Protein AF-A0A8H5Y8X4-F1 (afdb_monomer)

Radius of gyration: 16.33 Å; Cα contacts (8 Å, |Δi|>4): 280; chains: 1; bounding box: 38×32×48 Å

Sequence (166 aa):
MNYYRVKLPLATVAPYERAGDDINDPNRVLYINPAVDTVVVLGDLDYSRISQLLTGLRVSDPEGTGLQNFAVSASWTYHQGAGDTIRMLAKHMFPELEQMTVFMYDEKMPPADWAGGTCELRDCSHTDYYKRYAMGRGQQMRDGDKWMVIGRKELRVMELKFRHGW

Mean predicted aligned error: 6.78 Å

Foldseek 3Di:
DCQFQFKFFDDPPDDDDDAQPPPVPRRDTDTHDQQPDEDEAAAEDDPVVLQVVLVRRCVRCVVCLFRAHYEYELNCLQDALSQVVQLVCLCVRTVNHNAYEYAHDHDRDPDRPANDDDKDWAACCVPPSVVCCVVPSQVSQDDPPFGHDRHNDRYHYTYIDGDHDD

Nearest PDB structures (foldseek):
  8bvb-assembly1_C-3  TM=4.714E-01  e=6.585E+00  Caulobacter vibrioides
  6gs8-assembly2_B  TM=4.721E-01  e=7.027E+00  Caulobacter vibrioides CB15
  7b0e-assembly1_A  TM=4.815E-01  e=8.538E+00  Caulobacter vibrioides CB15
  2f4n-assembly1_A  TM=2.741E-01  e=8.538E+00  Methanocaldococcus jannaschii

pLDDT: mean 83.8, std 14.06, range [41.34, 97.38]

Structure (mmCIF, N/CA/C/O backbone):
data_AF-A0A8H5Y8X4-F1
#
_entry.id   AF-A0A8H5Y8X4-F1
#
loop_
_atom_site.group_PDB
_atom_site.id
_atom_site.type_symbol
_atom_site.label_atom_id
_atom_site.label_alt_id
_atom_site.label_comp_id
_atom_site.label_asym_id
_atom_site.label_entity_id
_atom_site.label_seq_id
_atom_site.pdbx_PDB_ins_code
_atom_site.Cartn_x
_atom_site.Cartn_y
_atom_site.Cartn_z
_atom_site.occupancy
_atom_site.B_iso_or_equiv
_atom_site.auth_seq_id
_atom_site.auth_comp_id
_atom_site.auth_asym_id
_atom_site.auth_atom_id
_atom_site.pdbx_PDB_model_num
ATOM 1 N N . MET A 1 1 ? -19.772 -4.507 -18.456 1.00 44.53 1 MET A N 1
ATOM 2 C CA . MET A 1 1 ? -18.947 -4.525 -17.230 1.00 44.53 1 MET A CA 1
ATOM 3 C C . MET A 1 1 ? -17.729 -3.659 -17.490 1.00 44.53 1 MET A C 1
ATOM 5 O O . MET A 1 1 ? -16.889 -4.052 -18.285 1.00 44.53 1 MET A O 1
ATOM 9 N N . ASN A 1 2 ? -17.665 -2.467 -16.895 1.00 53.88 2 ASN A N 1
ATOM 10 C CA . ASN A 1 2 ? -16.466 -1.630 -16.955 1.00 53.88 2 ASN A CA 1
ATOM 11 C C . ASN A 1 2 ? -15.552 -2.078 -15.817 1.00 53.88 2 ASN A C 1
ATOM 13 O O . ASN A 1 2 ? -15.705 -1.619 -14.688 1.00 53.88 2 ASN A O 1
ATOM 17 N N . TYR A 1 3 ? -14.684 -3.053 -16.095 1.00 69.25 3 TYR A N 1
ATOM 18 C CA . TYR A 1 3 ? -13.784 -3.616 -15.086 1.00 69.25 3 TYR A CA 1
ATOM 19 C C . TYR A 1 3 ? -12.783 -2.584 -14.555 1.00 69.25 3 TYR A C 1
ATOM 21 O O . TYR A 1 3 ? -12.394 -2.685 -13.398 1.00 69.25 3 TYR A O 1
ATOM 29 N N . TYR A 1 4 ? -12.459 -1.562 -15.353 1.00 77.12 4 TYR A N 1
ATOM 30 C CA . TYR A 1 4 ? -11.530 -0.481 -15.027 1.00 77.12 4 TYR A CA 1
ATOM 31 C C . TYR A 1 4 ? -12.192 0.881 -15.269 1.00 77.12 4 TYR A C 1
ATOM 33 O O . TYR A 1 4 ? -12.982 1.022 -16.206 1.00 77.12 4 TYR A O 1
ATOM 41 N N . ARG A 1 5 ? -11.886 1.871 -14.420 1.00 81.12 5 ARG A N 1
ATOM 42 C CA . ARG A 1 5 ? -12.506 3.213 -14.448 1.00 81.12 5 ARG A CA 1
ATOM 43 C C . ARG A 1 5 ? -11.513 4.345 -14.692 1.00 81.12 5 ARG A C 1
ATOM 45 O O . ARG A 1 5 ? -11.914 5.395 -15.175 1.00 81.12 5 ARG A O 1
ATOM 52 N N . VAL A 1 6 ? -10.233 4.124 -14.401 1.00 85.19 6 VAL A N 1
ATOM 53 C CA . VAL A 1 6 ? -9.187 5.147 -14.462 1.00 85.19 6 VAL A CA 1
ATOM 54 C C . VAL A 1 6 ? -8.097 4.732 -15.448 1.00 85.19 6 VAL A C 1
ATOM 56 O O . VAL A 1 6 ? -7.683 3.574 -15.464 1.00 85.19 6 VAL A O 1
ATOM 59 N N . LYS A 1 7 ? -7.626 5.687 -16.259 1.00 82.81 7 LYS A N 1
ATOM 60 C CA . LYS A 1 7 ? -6.522 5.541 -17.220 1.00 82.81 7 LYS A CA 1
ATOM 61 C C . LYS A 1 7 ? -5.376 6.472 -16.811 1.00 82.81 7 LYS A C 1
ATOM 63 O O . LYS A 1 7 ? -5.506 7.683 -16.942 1.00 82.81 7 LYS A O 1
ATOM 68 N N . LEU A 1 8 ? -4.258 5.916 -16.350 1.00 76.81 8 LEU A N 1
ATOM 69 C CA . LEU A 1 8 ? -3.075 6.675 -15.934 1.00 76.81 8 LEU A CA 1
ATOM 70 C C . LEU A 1 8 ? -1.992 6.647 -17.020 1.00 76.81 8 LEU A C 1
ATOM 72 O O . LEU A 1 8 ? -1.541 5.557 -17.374 1.00 76.81 8 LEU A O 1
ATOM 76 N N . PRO A 1 9 ? -1.533 7.801 -17.532 1.00 71.06 9 PRO A N 1
ATOM 77 C CA . PRO A 1 9 ? -0.375 7.857 -18.419 1.00 71.06 9 PRO A CA 1
ATOM 78 C C . PRO A 1 9 ? 0.894 7.380 -17.707 1.00 71.06 9 PRO A C 1
ATOM 80 O O . PRO A 1 9 ? 1.211 7.852 -16.615 1.00 71.06 9 PRO A O 1
ATOM 83 N N . LEU A 1 10 ? 1.636 6.466 -18.331 1.00 67.12 10 LEU A N 1
ATOM 84 C CA . LEU A 1 10 ? 2.955 6.052 -17.858 1.00 67.12 10 LEU A CA 1
ATOM 85 C C . LEU A 1 10 ? 3.997 6.944 -18.546 1.00 67.12 10 LEU A C 1
ATOM 87 O O . LEU A 1 10 ? 4.347 6.714 -19.698 1.00 67.12 10 LEU A O 1
ATOM 91 N N . ALA A 1 11 ? 4.432 8.020 -17.885 1.00 58.06 11 ALA A N 1
ATOM 92 C CA . ALA A 1 11 ? 5.368 8.975 -18.482 1.00 58.06 11 ALA A CA 1
ATOM 93 C C . ALA A 1 11 ? 6.757 8.355 -18.749 1.00 58.06 11 ALA A C 1
ATOM 95 O O . ALA A 1 11 ? 7.303 7.627 -17.923 1.00 58.06 11 ALA A O 1
ATOM 96 N N . THR A 1 12 ? 7.340 8.722 -19.893 1.00 49.75 12 THR A N 1
ATOM 97 C CA . THR A 1 12 ? 8.572 8.207 -20.523 1.00 49.75 12 THR A CA 1
ATOM 98 C C . THR A 1 12 ? 9.884 8.811 -20.000 1.00 49.75 12 THR A C 1
ATOM 100 O O . THR A 1 12 ? 10.923 8.683 -20.642 1.00 49.75 12 THR A O 1
ATOM 103 N N . VAL A 1 13 ? 9.887 9.487 -18.847 1.00 47.34 13 VAL A N 1
ATOM 104 C CA . VAL A 1 13 ? 11.060 10.260 -18.393 1.00 47.34 13 VAL A CA 1
ATOM 105 C C . VAL A 1 13 ? 11.748 9.583 -17.217 1.00 47.34 13 VAL A C 1
ATOM 107 O O . VAL A 1 13 ? 11.747 10.084 -16.096 1.00 47.34 13 VAL A O 1
ATOM 110 N N . ALA A 1 14 ? 12.359 8.435 -17.475 1.00 47.88 14 ALA A N 1
ATOM 111 C CA . ALA A 1 14 ? 13.427 7.956 -16.620 1.00 47.88 14 ALA A CA 1
ATOM 112 C C . ALA A 1 14 ? 14.433 7.139 -17.444 1.00 47.88 14 ALA A C 1
ATOM 114 O O . ALA A 1 14 ? 14.017 6.248 -18.185 1.00 47.88 14 ALA A O 1
ATOM 115 N N . PRO A 1 15 ? 15.742 7.438 -17.361 1.00 46.00 15 PRO A N 1
ATOM 116 C CA . PRO A 1 15 ? 16.751 6.606 -17.996 1.00 46.00 15 PRO A CA 1
ATOM 117 C C . PRO A 1 15 ? 16.830 5.289 -17.218 1.00 46.00 15 PRO A C 1
ATOM 119 O O . PRO A 1 15 ? 17.194 5.297 -16.043 1.00 46.00 15 PRO A O 1
ATOM 122 N N . TYR A 1 16 ? 16.477 4.166 -17.843 1.00 52.09 16 TYR A N 1
ATOM 123 C CA . TYR A 1 16 ? 16.634 2.846 -17.233 1.00 52.09 16 TYR A CA 1
ATOM 124 C C . TYR A 1 16 ? 17.217 1.838 -18.227 1.00 52.09 16 TYR A C 1
ATOM 126 O O . TYR A 1 16 ? 16.873 1.836 -19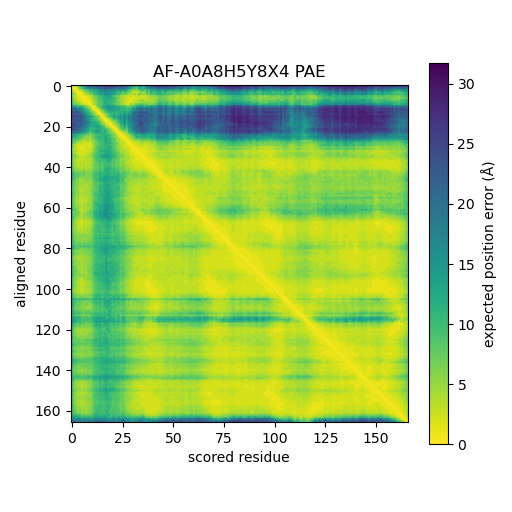.403 1.00 52.09 16 TYR A O 1
ATOM 134 N N . GLU A 1 17 ? 18.118 0.989 -17.723 1.00 47.75 17 GLU A N 1
ATOM 135 C CA . GLU A 1 17 ? 18.914 0.002 -18.467 1.00 47.75 17 GLU A CA 1
ATOM 136 C C . GLU A 1 17 ? 18.346 -1.442 -18.342 1.00 47.75 17 GLU A C 1
ATOM 138 O O . GLU A 1 17 ? 19.136 -2.382 -18.262 1.00 47.75 17 GLU A O 1
ATOM 143 N N . ARG A 1 18 ? 16.999 -1.617 -18.404 1.00 43.47 18 ARG A N 1
ATOM 144 C CA . ARG A 1 18 ? 16.156 -2.872 -18.421 1.00 43.47 18 ARG A CA 1
ATOM 145 C C . ARG A 1 18 ? 15.380 -3.183 -17.117 1.00 43.47 18 ARG A C 1
ATOM 147 O O . ARG A 1 18 ? 15.788 -2.746 -16.050 1.00 43.47 18 ARG A O 1
ATOM 154 N N . ALA A 1 19 ? 14.257 -3.928 -17.097 1.00 41.34 19 ALA A N 1
ATOM 155 C CA . ALA A 1 19 ? 13.628 -4.820 -18.088 1.00 41.34 19 ALA A CA 1
ATOM 156 C C . ALA A 1 19 ? 12.182 -4.427 -18.491 1.00 41.34 19 ALA A C 1
ATOM 158 O O . ALA A 1 19 ? 11.411 -3.916 -17.679 1.00 41.34 19 ALA A O 1
ATOM 159 N N . GLY A 1 20 ? 11.829 -4.714 -19.758 1.00 49.41 20 GLY A N 1
ATOM 160 C CA . GLY A 1 20 ? 10.538 -4.396 -20.397 1.00 49.41 20 GLY A CA 1
ATOM 161 C C . GLY A 1 20 ? 10.597 -3.398 -21.568 1.00 49.41 20 GLY A C 1
ATOM 162 O O . GLY A 1 20 ? 9.559 -2.848 -21.932 1.00 49.41 20 GLY A O 1
ATOM 163 N N . ASP A 1 21 ? 11.776 -3.142 -22.142 1.00 49.75 21 ASP A N 1
ATOM 164 C CA . ASP A 1 21 ? 11.981 -2.098 -23.156 1.00 49.75 21 ASP A CA 1
ATOM 165 C C . ASP A 1 21 ? 11.328 -2.426 -24.512 1.00 49.75 21 ASP A C 1
ATOM 167 O O . ASP A 1 21 ? 11.960 -2.952 -25.423 1.00 49.75 21 ASP A O 1
ATOM 171 N N . ASP A 1 22 ? 10.050 -2.063 -24.636 1.00 53.12 22 ASP A N 1
ATOM 172 C CA . ASP A 1 22 ? 9.663 -0.957 -25.519 1.00 53.12 22 ASP A CA 1
ATOM 173 C C . ASP A 1 22 ? 8.600 -0.092 -24.805 1.00 53.12 22 ASP A C 1
ATOM 175 O O . ASP A 1 22 ? 7.389 -0.228 -24.977 1.00 53.12 22 ASP A O 1
ATOM 179 N N . ILE A 1 23 ? 9.079 0.757 -23.886 1.00 53.03 23 ILE A N 1
ATOM 180 C CA . ILE A 1 23 ? 8.287 1.715 -23.086 1.00 53.03 23 ILE A CA 1
ATOM 181 C C . ILE A 1 23 ? 8.095 3.043 -23.849 1.00 53.03 23 ILE A C 1
ATOM 183 O O . ILE A 1 23 ? 7.436 3.956 -23.360 1.00 53.03 23 ILE A O 1
ATOM 187 N N . ASN A 1 24 ? 8.617 3.148 -25.075 1.00 50.75 24 ASN A N 1
ATOM 188 C CA . ASN A 1 24 ? 8.630 4.383 -25.859 1.00 50.75 24 ASN A CA 1
ATOM 189 C C . ASN A 1 24 ? 7.278 4.764 -26.478 1.00 50.75 24 ASN A C 1
ATOM 191 O O . ASN A 1 24 ? 7.229 5.749 -27.211 1.00 50.75 24 ASN A O 1
ATOM 195 N N . ASP A 1 25 ? 6.188 4.034 -26.213 1.00 55.34 25 ASP A N 1
ATOM 196 C CA . ASP A 1 25 ? 4.854 4.469 -26.635 1.00 55.34 25 ASP A CA 1
ATOM 197 C C . ASP A 1 25 ? 4.362 5.602 -25.713 1.00 55.34 25 ASP A C 1
ATOM 199 O O . ASP A 1 25 ? 3.987 5.341 -24.564 1.00 55.34 25 ASP A O 1
ATOM 203 N N . PRO A 1 26 ? 4.305 6.861 -26.194 1.00 57.34 26 PRO A N 1
ATOM 204 C CA . PRO A 1 26 ? 3.818 7.989 -25.401 1.00 57.34 26 PRO A CA 1
ATOM 205 C C . PRO A 1 26 ? 2.334 7.853 -25.019 1.00 57.34 26 PRO A C 1
ATOM 207 O O . PRO A 1 26 ? 1.841 8.620 -24.194 1.00 57.34 26 PRO A O 1
ATOM 210 N N . ASN A 1 27 ? 1.613 6.889 -25.601 1.00 61.91 27 ASN A N 1
ATOM 211 C CA . ASN A 1 27 ? 0.219 6.586 -25.292 1.00 61.91 27 ASN A CA 1
ATOM 212 C C . ASN A 1 27 ? 0.060 5.426 -24.307 1.00 61.91 27 ASN A C 1
ATOM 214 O O . ASN A 1 27 ? -1.077 5.033 -24.013 1.00 61.91 27 ASN A O 1
ATOM 218 N N . ARG A 1 28 ? 1.163 4.869 -23.790 1.00 68.69 28 ARG A N 1
ATOM 219 C CA . ARG A 1 28 ? 1.108 3.756 -22.850 1.00 68.69 28 ARG A CA 1
ATOM 220 C C . ARG A 1 28 ? 0.435 4.197 -21.560 1.00 68.69 28 ARG A C 1
ATOM 222 O O . ARG A 1 28 ? 0.832 5.163 -20.905 1.00 68.69 28 ARG A O 1
ATOM 229 N N . VAL A 1 29 ? -0.590 3.447 -21.180 1.00 71.31 29 VAL A N 1
ATOM 230 C CA . VAL A 1 29 ? -1.409 3.749 -20.013 1.00 71.31 29 VAL A CA 1
ATOM 231 C C . VAL A 1 29 ? -1.634 2.527 -19.145 1.00 71.31 29 VAL A C 1
ATOM 233 O O . VAL A 1 29 ? -1.696 1.399 -19.631 1.00 71.31 29 VAL A O 1
ATOM 236 N N . LEU A 1 30 ? -1.792 2.775 -17.853 1.00 78.44 30 LEU A N 1
ATOM 237 C CA . LEU A 1 30 ? -2.245 1.794 -16.886 1.00 78.44 30 LEU A CA 1
ATOM 238 C C . LEU A 1 30 ? -3.743 1.992 -16.642 1.00 78.44 30 LEU A C 1
ATOM 240 O O . LEU A 1 30 ? -4.177 3.082 -16.268 1.00 78.44 30 LEU A O 1
ATOM 244 N N . TYR A 1 31 ? -4.523 0.935 -16.850 1.00 83.62 31 TYR A N 1
ATOM 245 C CA . TYR A 1 31 ? -5.937 0.910 -16.496 1.00 83.62 31 TYR A CA 1
ATOM 246 C C . TYR A 1 31 ? -6.097 0.342 -15.095 1.00 83.62 31 TYR A C 1
ATOM 248 O O . TYR A 1 31 ? -5.575 -0.734 -14.815 1.00 83.62 31 TYR A O 1
ATOM 256 N N . ILE A 1 32 ? -6.820 1.060 -14.237 1.00 87.69 32 ILE A N 1
ATOM 257 C CA . ILE A 1 32 ? -7.107 0.608 -12.877 1.00 87.69 32 ILE A CA 1
ATOM 258 C C . ILE A 1 32 ? -8.577 0.823 -12.507 1.00 87.69 32 ILE A C 1
ATOM 260 O O . ILE A 1 32 ? -9.284 1.685 -13.041 1.00 87.69 32 ILE A O 1
ATOM 264 N N . ASN A 1 33 ? -9.025 0.041 -11.542 1.00 89.69 33 ASN A N 1
ATOM 265 C CA . ASN A 1 33 ? -10.247 0.193 -10.787 1.00 89.69 33 ASN A CA 1
ATOM 266 C C . ASN A 1 33 ? -9.884 0.624 -9.359 1.00 89.69 33 ASN A C 1
ATOM 268 O O . ASN A 1 33 ? -9.496 -0.227 -8.560 1.00 89.69 33 ASN A O 1
ATOM 272 N N . PRO A 1 34 ? -10.016 1.915 -9.011 1.00 88.69 34 PRO A N 1
ATOM 273 C CA . PRO A 1 34 ? -9.578 2.430 -7.711 1.00 88.69 34 PRO A CA 1
ATOM 274 C C . PRO A 1 34 ? -10.226 1.744 -6.495 1.00 88.69 34 PRO A C 1
ATOM 276 O O . PRO A 1 34 ? -9.621 1.695 -5.424 1.00 88.69 34 PRO A O 1
ATOM 279 N N . ALA A 1 35 ? -11.424 1.168 -6.668 1.00 88.88 35 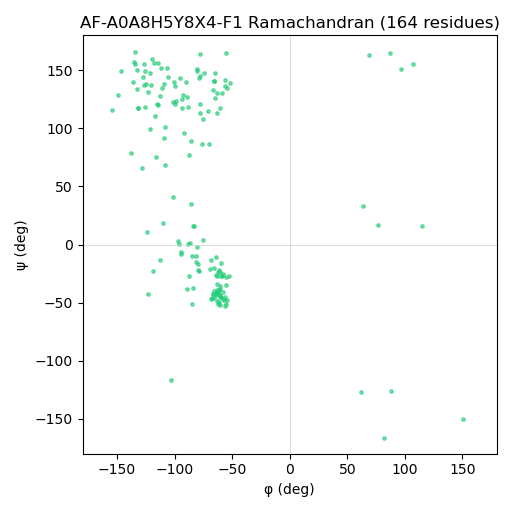ALA A N 1
ATOM 280 C CA . ALA A 1 35 ? -12.139 0.456 -5.611 1.00 88.88 35 ALA A CA 1
ATOM 281 C C . ALA A 1 35 ? -11.643 -0.979 -5.369 1.00 88.88 35 ALA A C 1
ATOM 283 O O . ALA A 1 35 ? -11.902 -1.548 -4.312 1.00 88.88 35 ALA A O 1
ATOM 284 N N . VAL A 1 36 ? -10.979 -1.596 -6.350 1.00 88.44 36 VAL A N 1
ATOM 285 C CA . VAL A 1 36 ? -10.669 -3.037 -6.321 1.00 88.44 36 VAL A CA 1
ATOM 286 C C . VAL A 1 36 ? -9.174 -3.293 -6.449 1.00 88.44 36 VAL A C 1
ATOM 288 O O . VAL A 1 36 ? -8.626 -4.117 -5.718 1.00 88.44 36 VAL A O 1
ATOM 291 N N . ASP A 1 37 ? -8.505 -2.577 -7.346 1.00 89.81 37 ASP A N 1
ATOM 292 C CA . ASP A 1 37 ? -7.099 -2.805 -7.635 1.00 89.81 37 ASP A CA 1
ATOM 293 C C . ASP A 1 37 ? -6.212 -2.282 -6.506 1.00 89.81 37 ASP A C 1
ATOM 295 O O . ASP A 1 37 ? -6.512 -1.290 -5.838 1.00 89.81 37 ASP A O 1
ATOM 299 N N . THR A 1 38 ? -5.088 -2.966 -6.299 1.00 91.44 38 THR A N 1
ATOM 300 C CA . THR A 1 38 ? -4.040 -2.518 -5.380 1.00 91.44 38 THR A CA 1
ATOM 301 C C . THR A 1 38 ? -2.925 -1.864 -6.171 1.00 91.44 38 THR A C 1
ATOM 303 O O . THR A 1 38 ? -2.300 -2.507 -7.013 1.00 91.44 38 THR A O 1
ATOM 306 N N . VAL A 1 39 ? -2.642 -0.597 -5.874 1.00 89.94 39 VAL A N 1
ATOM 307 C CA . VAL A 1 39 ? -1.482 0.095 -6.446 1.00 89.94 39 VAL A CA 1
ATOM 308 C C . VAL A 1 39 ? -0.278 -0.119 -5.535 1.00 89.94 39 VAL A C 1
ATOM 310 O O . VAL A 1 39 ? -0.344 0.149 -4.336 1.00 89.94 39 VAL A O 1
ATOM 313 N N . VAL A 1 40 ? 0.820 -0.604 -6.114 1.00 89.56 40 VAL A N 1
ATOM 314 C CA . VAL A 1 40 ? 2.069 -0.929 -5.414 1.00 89.56 40 VAL A CA 1
ATOM 315 C C . VAL A 1 40 ? 3.161 0.044 -5.856 1.00 89.56 40 VAL A C 1
ATOM 317 O O . VAL A 1 40 ? 3.397 0.189 -7.054 1.00 89.56 40 VAL A O 1
ATOM 320 N N . VAL A 1 41 ? 3.843 0.694 -4.909 1.00 88.00 41 VAL A N 1
ATOM 321 C CA . VAL A 1 41 ? 4.956 1.619 -5.194 1.00 88.00 41 VAL A CA 1
ATOM 322 C C . VAL A 1 41 ? 6.265 1.065 -4.642 1.00 88.00 41 VAL A C 1
ATOM 324 O O . VAL A 1 41 ? 6.398 0.863 -3.436 1.00 88.00 41 VAL A O 1
ATOM 327 N N . LEU A 1 42 ? 7.231 0.841 -5.538 1.00 87.25 42 LEU A N 1
ATOM 328 C CA . LEU A 1 42 ? 8.589 0.401 -5.209 1.00 87.25 42 LEU A CA 1
ATOM 329 C C . LEU A 1 42 ? 9.481 1.562 -4.756 1.00 87.25 42 LEU A C 1
ATOM 331 O O . LEU A 1 42 ? 9.333 2.697 -5.214 1.00 87.25 42 LEU A O 1
ATOM 335 N N . GLY A 1 43 ? 10.456 1.237 -3.907 1.00 85.69 43 GLY A N 1
ATOM 336 C CA . GLY A 1 43 ? 11.440 2.180 -3.386 1.00 85.69 43 GLY A CA 1
ATOM 337 C C . GLY A 1 43 ? 10.948 3.019 -2.206 1.00 85.69 43 GLY A C 1
ATOM 338 O O . GLY A 1 43 ? 9.937 2.714 -1.576 1.00 85.69 43 GLY A O 1
ATOM 339 N N . ASP A 1 44 ? 11.711 4.067 -1.897 1.00 85.50 44 ASP A N 1
ATOM 340 C CA . ASP A 1 44 ? 11.536 4.901 -0.704 1.00 85.50 44 ASP A CA 1
ATOM 341 C C . ASP A 1 44 ? 10.378 5.899 -0.837 1.00 85.50 44 ASP A C 1
ATOM 343 O O . ASP A 1 44 ? 9.889 6.179 -1.934 1.00 85.50 44 ASP A O 1
ATOM 347 N N . LEU A 1 45 ? 9.944 6.455 0.299 1.00 84.56 45 LEU A N 1
ATOM 348 C CA . LEU A 1 45 ? 8.913 7.487 0.329 1.00 84.56 45 LEU A CA 1
ATOM 349 C C . LEU A 1 45 ? 9.407 8.738 -0.408 1.00 84.56 45 LEU A C 1
ATOM 351 O O . LEU A 1 45 ? 10.295 9.443 0.066 1.00 84.56 45 LEU A O 1
ATOM 355 N N . ASP A 1 46 ? 8.772 9.042 -1.537 1.00 83.94 46 ASP A N 1
ATOM 356 C CA . ASP A 1 46 ? 8.975 10.271 -2.301 1.00 83.94 46 ASP A CA 1
ATOM 357 C C . ASP A 1 46 ? 7.646 11.023 -2.411 1.00 83.94 46 ASP A C 1
ATOM 359 O O . ASP A 1 46 ? 6.793 10.719 -3.249 1.00 83.94 46 ASP A O 1
ATOM 363 N N . TYR A 1 47 ? 7.467 12.030 -1.555 1.00 81.50 47 TYR A N 1
ATOM 364 C CA . TYR A 1 47 ? 6.237 12.820 -1.494 1.00 81.50 47 TYR A CA 1
ATOM 365 C C . TYR A 1 47 ? 5.860 13.443 -2.846 1.00 81.50 47 TYR A C 1
ATOM 367 O O . TYR A 1 47 ? 4.673 13.544 -3.167 1.00 81.50 47 TYR A O 1
ATOM 375 N N . SER A 1 48 ? 6.850 13.838 -3.654 1.00 80.69 48 SER A 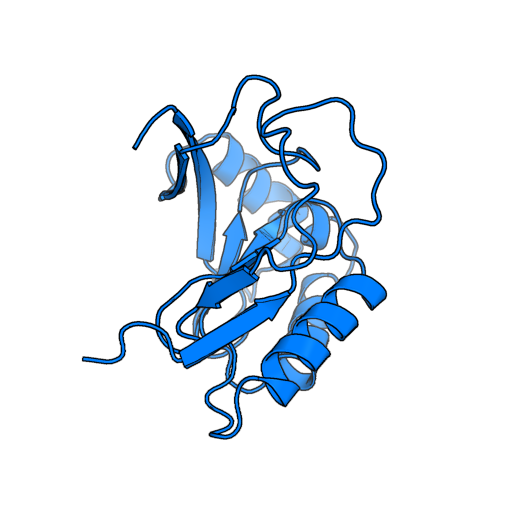N 1
ATOM 376 C CA . SER A 1 48 ? 6.607 14.461 -4.955 1.00 80.69 48 SER A CA 1
ATOM 377 C C . SER A 1 48 ? 5.989 13.463 -5.938 1.00 80.69 48 SER A C 1
ATOM 379 O O . SER A 1 48 ? 4.954 13.758 -6.539 1.00 80.69 48 SER A O 1
ATOM 381 N N . ARG A 1 49 ? 6.538 12.243 -6.010 1.00 80.00 49 ARG A N 1
ATOM 382 C CA . ARG A 1 49 ? 6.018 11.158 -6.858 1.00 80.00 49 ARG A CA 1
ATOM 383 C C . ARG A 1 49 ? 4.623 10.721 -6.427 1.00 80.00 49 ARG A C 1
ATOM 385 O O . ARG A 1 49 ? 3.743 10.560 -7.269 1.00 80.00 49 ARG A O 1
ATOM 392 N N . ILE A 1 50 ? 4.391 10.577 -5.122 1.00 83.19 50 ILE A N 1
ATOM 393 C CA . ILE A 1 50 ? 3.073 10.187 -4.594 1.00 83.19 50 ILE A CA 1
ATOM 394 C C . ILE A 1 50 ? 2.031 11.280 -4.856 1.00 83.19 50 ILE A C 1
ATOM 396 O O . ILE A 1 50 ? 0.910 10.978 -5.265 1.00 83.19 50 ILE A O 1
ATOM 400 N N . SER A 1 51 ? 2.398 12.554 -4.699 1.00 83.19 51 SER A N 1
ATOM 401 C CA . SER A 1 51 ? 1.505 13.679 -5.008 1.00 83.19 51 SER A CA 1
ATOM 402 C C . SER A 1 51 ? 1.132 13.727 -6.492 1.00 83.19 51 SER A C 1
ATOM 404 O O . SER A 1 51 ? -0.023 13.992 -6.832 1.00 83.19 51 SER A O 1
ATOM 406 N N . GLN A 1 52 ? 2.081 13.434 -7.386 1.00 81.94 52 GLN A N 1
ATOM 407 C CA . GLN A 1 52 ? 1.827 13.350 -8.826 1.00 81.94 52 GLN A CA 1
ATOM 408 C C . GLN A 1 52 ? 0.901 12.182 -9.177 1.00 81.94 52 GLN A C 1
ATOM 410 O O . GLN A 1 52 ? -0.079 12.390 -9.893 1.00 81.94 52 GLN A O 1
ATOM 415 N N . LEU A 1 53 ? 1.151 10.989 -8.623 1.00 80.44 53 LEU A N 1
ATOM 416 C CA . LEU A 1 53 ? 0.281 9.820 -8.791 1.00 80.44 53 LEU A CA 1
ATOM 417 C C . LEU A 1 53 ? -1.162 10.143 -8.382 1.00 80.44 53 LEU A C 1
ATOM 419 O O . LEU A 1 53 ? -2.097 9.888 -9.136 1.00 80.44 53 LEU A O 1
ATOM 423 N N . LEU A 1 54 ? -1.343 10.764 -7.216 1.00 80.56 54 LEU A N 1
ATOM 424 C CA . LEU A 1 54 ? -2.655 11.175 -6.718 1.00 80.56 54 LEU A CA 1
ATOM 425 C C . LEU A 1 54 ? -3.334 12.222 -7.580 1.00 80.56 54 LEU A C 1
ATOM 427 O O . LEU A 1 54 ? -4.538 12.144 -7.799 1.00 80.56 54 LEU A O 1
ATOM 431 N N . THR A 1 55 ? -2.577 13.207 -8.055 1.00 82.69 55 THR A N 1
ATOM 432 C CA . THR A 1 55 ? -3.117 14.227 -8.955 1.00 82.69 55 THR A CA 1
ATOM 433 C C . THR A 1 55 ? -3.628 13.566 -10.233 1.00 82.69 55 THR A C 1
ATOM 435 O O . THR A 1 55 ? -4.759 13.822 -10.639 1.00 82.69 55 THR A O 1
ATOM 438 N N . GLY A 1 56 ? -2.850 12.645 -10.812 1.00 81.94 56 GLY A N 1
ATOM 439 C CA . GLY A 1 56 ? -3.260 11.870 -11.984 1.00 81.94 56 GLY A CA 1
ATOM 440 C C . GLY A 1 56 ? -4.505 11.015 -11.734 1.00 81.94 56 GLY A C 1
ATOM 441 O O . GLY A 1 56 ? -5.422 11.017 -12.557 1.00 81.94 56 GLY A O 1
ATOM 442 N N . LEU A 1 57 ? -4.570 10.340 -10.582 1.00 83.31 57 LEU A N 1
ATOM 443 C CA . LEU A 1 57 ? -5.729 9.549 -10.158 1.00 83.31 57 LEU A CA 1
ATOM 444 C C . LEU A 1 57 ? -6.984 10.409 -10.025 1.00 83.31 57 LEU A C 1
ATOM 446 O O . LEU A 1 57 ? -7.990 10.095 -10.644 1.00 83.31 57 LEU A O 1
ATOM 450 N N . ARG A 1 58 ? -6.912 11.515 -9.277 1.00 83.19 58 ARG A N 1
ATOM 451 C CA . ARG A 1 58 ? -8.056 12.403 -9.017 1.00 83.19 58 ARG A CA 1
ATOM 452 C C . ARG A 1 58 ? -8.599 13.042 -10.291 1.00 83.19 58 ARG A C 1
ATOM 454 O O . ARG A 1 58 ? -9.807 13.121 -10.458 1.00 83.19 58 ARG A O 1
ATOM 461 N N . VAL A 1 59 ? -7.724 13.470 -11.204 1.00 84.06 59 VAL A N 1
ATOM 462 C CA . VAL A 1 59 ? -8.142 14.011 -12.512 1.00 84.06 59 VAL A CA 1
ATOM 463 C C . VAL A 1 59 ? -8.870 12.952 -13.345 1.00 84.06 59 VAL A C 1
ATOM 465 O O . VAL A 1 59 ? -9.787 13.275 -14.096 1.00 84.06 59 VAL A O 1
ATOM 468 N N . SER A 1 60 ? -8.466 11.692 -13.207 1.00 84.00 60 SER A N 1
ATOM 469 C CA . SER A 1 60 ? -8.975 10.579 -14.009 1.00 84.00 60 SER A CA 1
ATOM 470 C C . SER A 1 60 ? -10.131 9.815 -13.345 1.00 84.00 60 SER A C 1
ATOM 472 O O . SER A 1 60 ? -10.705 8.936 -13.983 1.00 84.00 60 SER A O 1
ATOM 474 N N . ASP A 1 61 ? -10.469 10.139 -12.094 1.00 85.69 61 ASP A N 1
ATOM 475 C CA . ASP A 1 61 ? -11.535 9.540 -11.283 1.00 85.69 61 ASP A CA 1
ATOM 476 C C . ASP A 1 61 ? -12.610 10.593 -10.951 1.00 85.69 61 ASP A C 1
ATOM 478 O O . ASP A 1 61 ? -12.661 11.115 -9.834 1.00 85.69 61 ASP A O 1
ATOM 482 N N . PRO A 1 62 ? -13.474 10.948 -11.921 1.00 78.75 62 PRO A N 1
ATOM 483 C CA . PRO A 1 62 ? -14.468 12.010 -11.753 1.00 78.75 62 PRO A CA 1
ATOM 484 C C . PRO A 1 62 ? -15.541 11.676 -10.709 1.00 78.75 62 PRO A C 1
ATOM 486 O O . PRO A 1 62 ? -16.210 12.576 -10.208 1.00 78.75 62 PRO A O 1
ATOM 489 N N . GLU A 1 63 ? -15.716 10.393 -10.387 1.00 84.50 63 GLU A N 1
ATOM 490 C CA . GLU A 1 63 ? -16.657 9.926 -9.366 1.00 84.50 63 GLU A CA 1
ATOM 491 C C . GLU A 1 63 ? -16.080 10.042 -7.949 1.00 84.50 63 GLU A C 1
ATOM 493 O O . GLU A 1 63 ? -16.817 9.873 -6.979 1.00 84.50 63 GLU A O 1
ATOM 498 N N . GLY A 1 64 ? -14.779 10.334 -7.817 1.00 85.25 64 GLY A N 1
ATOM 499 C CA . GLY A 1 64 ? -14.109 10.455 -6.526 1.00 85.25 64 GLY A CA 1
ATOM 500 C C . GLY A 1 64 ? -14.106 9.146 -5.739 1.00 85.25 64 GLY A C 1
ATOM 501 O O . GLY A 1 64 ? -14.200 9.169 -4.515 1.00 85.25 64 GLY A O 1
ATOM 502 N N . THR A 1 65 ? -14.032 8.004 -6.431 1.00 88.44 65 THR A N 1
ATOM 503 C CA . THR A 1 65 ? -13.965 6.683 -5.786 1.00 88.44 65 THR A CA 1
ATOM 504 C C . THR A 1 65 ? -12.729 6.570 -4.891 1.00 88.44 65 THR A C 1
ATOM 506 O O . THR A 1 65 ? -12.789 5.939 -3.834 1.00 88.44 65 THR A O 1
ATOM 509 N N . GLY A 1 66 ? -11.626 7.187 -5.323 1.00 88.69 66 GLY A N 1
ATOM 510 C CA . GLY A 1 66 ? -10.346 7.208 -4.635 1.00 88.69 66 GLY A CA 1
ATOM 511 C C . GLY A 1 66 ? -9.662 5.843 -4.616 1.00 88.69 66 GLY A C 1
ATOM 512 O O . GLY A 1 66 ? -10.259 4.797 -4.875 1.00 88.69 66 GLY A O 1
ATOM 513 N N . LEU A 1 67 ? -8.363 5.841 -4.324 1.00 91.12 67 LEU A N 1
ATOM 514 C CA . LEU A 1 67 ? -7.598 4.602 -4.221 1.00 91.12 67 LEU A CA 1
ATOM 515 C C . LEU A 1 67 ? -7.876 3.921 -2.875 1.00 91.12 67 LEU A C 1
ATOM 517 O O . LEU A 1 67 ? -7.450 4.415 -1.832 1.00 91.12 67 LEU A O 1
ATOM 521 N N . GLN A 1 68 ? -8.528 2.759 -2.906 1.00 94.06 68 GLN A N 1
ATOM 522 C CA . GLN A 1 68 ? -8.899 2.031 -1.689 1.00 94.06 68 GLN A CA 1
ATOM 523 C C . GLN A 1 68 ? -7.806 1.085 -1.181 1.00 94.06 68 GLN A C 1
ATOM 525 O O . GLN A 1 68 ? -7.735 0.829 0.021 1.00 94.06 68 GLN A O 1
ATOM 530 N N . ASN A 1 69 ? -6.938 0.575 -2.061 1.00 94.94 69 ASN A N 1
ATOM 531 C CA . ASN A 1 69 ? -5.877 -0.364 -1.692 1.00 94.94 69 ASN A CA 1
ATOM 532 C C . ASN A 1 69 ? -4.514 0.148 -2.166 1.00 94.94 69 ASN A C 1
ATOM 534 O O . ASN A 1 69 ? -4.267 0.293 -3.366 1.00 94.94 69 ASN A O 1
ATOM 538 N N . PHE A 1 70 ? -3.612 0.394 -1.219 1.00 94.06 70 PHE A N 1
ATOM 539 C CA . PHE A 1 70 ? -2.291 0.952 -1.499 1.00 94.06 70 PHE A CA 1
ATOM 540 C C . PHE A 1 70 ? -1.201 0.161 -0.786 1.00 94.06 70 PHE A C 1
ATOM 542 O O . PHE A 1 70 ? -1.328 -0.153 0.401 1.00 94.06 70 PHE A O 1
ATOM 549 N N . ALA A 1 71 ? -0.129 -0.163 -1.504 1.00 94.69 71 ALA A N 1
ATOM 550 C CA . ALA A 1 71 ? 0.987 -0.917 -0.962 1.00 94.69 71 ALA A CA 1
ATOM 551 C C . ALA A 1 71 ? 2.328 -0.214 -1.188 1.00 94.69 71 ALA A C 1
ATOM 553 O O . ALA A 1 71 ? 2.606 0.286 -2.279 1.00 94.69 71 ALA A O 1
ATOM 554 N N . VAL A 1 72 ? 3.171 -0.210 -0.157 1.00 93.25 72 VAL A N 1
ATOM 555 C CA . VAL A 1 72 ? 4.460 0.498 -0.139 1.00 93.25 72 VAL A CA 1
ATOM 556 C C . VAL A 1 72 ? 5.566 -0.389 0.412 1.00 93.25 72 VAL A C 1
ATOM 558 O O . VAL A 1 72 ? 5.298 -1.309 1.186 1.00 93.25 72 VAL A O 1
ATOM 561 N N . SER A 1 73 ? 6.811 -0.105 0.036 1.00 92.69 73 SER A N 1
ATOM 562 C CA . SER A 1 73 ? 7.959 -0.851 0.552 1.00 92.69 73 SER A CA 1
ATOM 563 C C . SER A 1 73 ? 8.128 -0.642 2.058 1.00 92.69 73 SER A C 1
ATOM 565 O O . SER A 1 73 ? 7.870 0.441 2.593 1.00 92.69 73 SER A O 1
ATOM 567 N N . ALA A 1 74 ? 8.625 -1.670 2.748 1.00 92.06 74 ALA A N 1
ATOM 568 C CA . ALA A 1 74 ? 9.036 -1.586 4.145 1.00 92.06 74 ALA A CA 1
ATOM 569 C C . ALA A 1 74 ? 10.026 -0.440 4.411 1.00 92.06 74 ALA A C 1
ATOM 571 O O . ALA A 1 74 ? 10.003 0.120 5.512 1.00 92.06 74 ALA A O 1
ATOM 572 N N . SER A 1 75 ? 10.815 -0.020 3.416 1.00 89.62 75 SER A N 1
ATOM 573 C CA . SER A 1 75 ? 11.760 1.095 3.549 1.00 89.62 75 SER A CA 1
ATOM 574 C C . SER A 1 75 ? 11.106 2.424 3.951 1.00 89.62 75 SER A C 1
ATOM 576 O O . SER A 1 75 ? 11.717 3.222 4.664 1.00 89.62 75 SER A O 1
ATOM 578 N N . TRP A 1 76 ? 9.823 2.630 3.625 1.00 90.56 76 TRP A N 1
ATOM 579 C CA . TRP A 1 76 ? 9.051 3.804 4.057 1.00 90.56 76 TRP A CA 1
ATOM 580 C C . TRP A 1 76 ? 8.941 3.900 5.577 1.00 90.56 76 TRP A C 1
ATOM 582 O O . TRP A 1 76 ? 8.751 4.980 6.128 1.00 90.56 76 TRP A O 1
ATOM 592 N N . THR A 1 77 ? 9.075 2.768 6.263 1.00 91.44 77 THR A N 1
ATOM 593 C CA . THR A 1 77 ? 8.871 2.651 7.708 1.00 91.44 77 THR A CA 1
ATOM 594 C C . THR A 1 77 ? 10.173 2.753 8.511 1.00 91.44 77 THR A C 1
ATOM 596 O O . THR A 1 77 ? 10.155 2.678 9.736 1.00 91.44 77 THR A O 1
ATOM 599 N N . TYR A 1 78 ? 11.325 2.939 7.850 1.00 88.44 78 TYR A N 1
ATOM 600 C CA . TYR A 1 78 ? 12.654 2.850 8.479 1.00 88.44 78 TYR A CA 1
ATOM 601 C C . TYR A 1 78 ? 13.139 4.131 9.180 1.00 88.44 78 TYR A C 1
ATOM 603 O O . TYR A 1 78 ? 14.317 4.234 9.527 1.00 88.44 78 TYR A O 1
ATOM 611 N N . HIS A 1 79 ? 12.249 5.081 9.463 1.00 87.56 79 HIS A N 1
ATOM 612 C CA . HIS A 1 79 ? 12.562 6.299 10.212 1.00 87.56 79 HIS A CA 1
ATOM 613 C C . HIS A 1 79 ? 11.763 6.382 11.520 1.00 87.56 79 HIS A C 1
ATOM 615 O O . HIS A 1 79 ? 10.717 5.756 11.682 1.00 87.56 79 HIS A O 1
ATOM 621 N N . GLN A 1 80 ? 12.283 7.132 12.491 1.00 88.38 80 GLN A N 1
ATOM 622 C CA . GLN A 1 80 ? 11.593 7.353 13.762 1.00 88.38 80 GLN A CA 1
ATOM 623 C C . GLN A 1 80 ? 10.320 8.178 13.530 1.00 88.38 80 GLN A C 1
ATOM 625 O O . GLN A 1 80 ? 10.367 9.188 12.832 1.00 88.38 80 GLN A O 1
ATOM 630 N N . GLY A 1 81 ? 9.193 7.751 14.107 1.00 90.00 81 GLY A N 1
ATOM 631 C CA . GLY A 1 81 ? 7.899 8.413 13.900 1.00 90.00 81 GLY A CA 1
ATOM 632 C C . GLY A 1 81 ? 7.252 8.106 12.543 1.00 90.00 81 GLY A C 1
ATOM 633 O O . GLY A 1 81 ? 6.332 8.815 12.125 1.00 90.00 81 GLY A O 1
ATOM 634 N N . ALA A 1 82 ? 7.710 7.055 11.851 1.00 91.94 82 ALA A N 1
ATOM 635 C CA . ALA A 1 82 ? 7.155 6.660 10.559 1.00 91.94 82 ALA A CA 1
ATOM 636 C C . ALA A 1 82 ? 5.659 6.348 10.625 1.00 91.94 82 ALA A C 1
ATOM 638 O O . ALA A 1 82 ? 4.925 6.772 9.738 1.00 91.94 82 ALA A O 1
ATOM 639 N N . GLY A 1 83 ? 5.190 5.672 11.678 1.00 93.19 83 GLY A N 1
ATOM 640 C CA . GLY A 1 83 ? 3.772 5.357 11.851 1.00 93.19 83 GLY A CA 1
ATOM 641 C C . GLY A 1 83 ? 2.878 6.595 11.814 1.00 93.19 83 GLY A C 1
ATOM 642 O O . GLY A 1 83 ? 1.937 6.649 11.023 1.00 93.19 83 GLY A O 1
ATOM 643 N N . ASP A 1 84 ? 3.203 7.615 12.612 1.00 92.56 84 ASP A N 1
ATOM 644 C CA . ASP A 1 84 ? 2.437 8.866 12.665 1.00 92.56 84 ASP A CA 1
ATOM 645 C C . ASP A 1 84 ? 2.527 9.649 11.354 1.00 92.56 84 ASP A C 1
ATOM 647 O O . ASP A 1 84 ? 1.514 10.138 10.848 1.00 92.56 84 ASP A O 1
ATOM 651 N N . THR A 1 85 ? 3.725 9.715 10.769 1.00 91.94 85 THR A N 1
ATOM 652 C CA . THR A 1 85 ? 3.966 10.397 9.490 1.00 91.94 85 THR A CA 1
ATOM 653 C C . THR A 1 85 ? 3.155 9.758 8.368 1.00 91.94 85 THR A C 1
ATOM 655 O O . THR A 1 85 ? 2.437 10.447 7.644 1.00 91.94 85 THR A O 1
ATOM 658 N N . ILE A 1 86 ? 3.212 8.431 8.246 1.00 92.88 86 ILE A N 1
ATOM 659 C CA . ILE A 1 86 ? 2.486 7.676 7.226 1.00 92.88 86 ILE A CA 1
ATOM 660 C C . ILE A 1 86 ? 0.981 7.762 7.469 1.00 92.88 86 ILE A C 1
ATOM 662 O O . ILE A 1 86 ? 0.234 7.971 6.519 1.00 92.88 86 ILE A O 1
ATOM 666 N N . ARG A 1 87 ? 0.514 7.648 8.717 1.00 92.62 87 ARG A N 1
ATOM 667 C CA . ARG A 1 87 ? -0.910 7.791 9.058 1.00 92.62 87 ARG A CA 1
ATOM 668 C C . ARG A 1 87 ? -1.439 9.173 8.672 1.00 92.62 87 ARG A C 1
ATOM 670 O O . ARG A 1 87 ? -2.514 9.269 8.080 1.00 92.62 87 ARG A O 1
ATOM 677 N N . MET A 1 88 ? -0.693 10.233 8.986 1.00 92.00 88 MET A N 1
ATOM 678 C CA . MET A 1 88 ? -1.041 11.607 8.619 1.00 92.00 88 MET A CA 1
ATOM 679 C C . MET A 1 88 ? -1.071 11.775 7.098 1.00 92.00 88 MET A C 1
ATOM 681 O O . MET A 1 88 ? -2.058 12.270 6.553 1.00 92.00 88 MET A O 1
ATOM 685 N N . LEU A 1 89 ? -0.022 11.312 6.414 1.00 89.75 89 LEU A N 1
ATOM 686 C CA . LEU A 1 89 ? 0.079 11.342 4.960 1.00 89.75 89 LEU A CA 1
ATOM 687 C C . LEU A 1 89 ? -1.110 10.618 4.332 1.00 89.75 89 LEU A C 1
ATOM 689 O O . LEU A 1 89 ? -1.830 11.215 3.539 1.00 89.75 89 LEU A O 1
ATOM 693 N N . ALA A 1 90 ? -1.374 9.378 4.747 1.00 90.88 90 ALA A N 1
ATOM 694 C CA . ALA A 1 90 ? -2.469 8.563 4.243 1.00 90.88 90 ALA A CA 1
ATOM 695 C C . ALA A 1 90 ? -3.823 9.258 4.404 1.00 90.88 90 ALA A C 1
ATOM 697 O O . ALA A 1 90 ? -4.581 9.342 3.446 1.00 90.88 90 ALA A O 1
ATOM 698 N N . LYS A 1 91 ? -4.090 9.844 5.576 1.00 91.00 91 LYS A N 1
ATOM 699 C CA . LYS A 1 91 ? -5.333 10.576 5.848 1.00 91.00 91 LYS A CA 1
ATOM 700 C C . LYS A 1 91 ? -5.546 11.775 4.915 1.00 91.00 91 LYS A C 1
ATOM 702 O O . LYS A 1 91 ? -6.681 12.049 4.537 1.00 91.00 91 LYS A O 1
ATOM 707 N N . HIS A 1 92 ? -4.488 12.508 4.568 1.00 88.38 92 HIS A N 1
ATOM 708 C CA . HIS A 1 92 ? -4.590 13.690 3.701 1.00 88.38 92 HIS A CA 1
ATOM 709 C C . HIS A 1 92 ? -4.578 13.351 2.208 1.00 88.38 92 HIS A C 1
ATOM 711 O O . HIS A 1 92 ? -5.249 13.997 1.401 1.00 88.38 92 HIS A O 1
ATOM 717 N N . MET A 1 93 ? -3.780 12.359 1.832 1.00 86.25 93 MET A N 1
ATOM 718 C CA . MET A 1 93 ? -3.522 12.003 0.443 1.00 86.25 93 MET A CA 1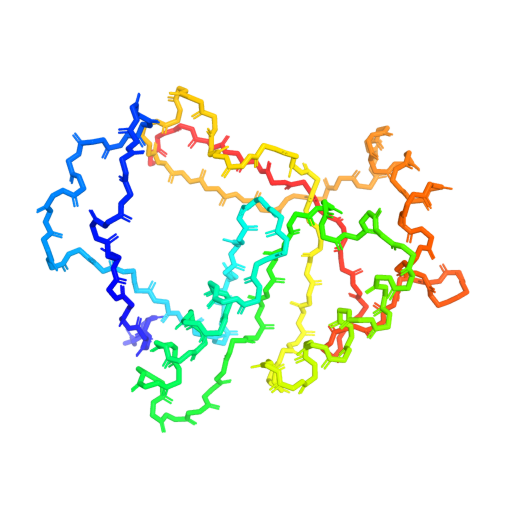
ATOM 719 C C . MET A 1 93 ? -4.533 10.987 -0.096 1.00 86.25 93 MET A C 1
ATOM 721 O O . MET A 1 93 ? -4.990 11.136 -1.230 1.00 86.25 93 MET A O 1
ATOM 725 N N . PHE A 1 94 ? -4.933 10.024 0.734 1.00 88.81 94 PHE A N 1
ATOM 726 C CA . PHE A 1 94 ? -5.810 8.906 0.391 1.00 88.81 94 PHE A CA 1
ATOM 727 C C . PHE A 1 94 ? -6.986 8.804 1.386 1.00 88.81 94 PHE A C 1
ATOM 729 O O . PHE A 1 94 ? -7.068 7.841 2.152 1.00 88.81 94 PHE A O 1
ATOM 736 N N . PRO A 1 95 ? -7.897 9.793 1.433 1.00 90.06 95 PRO A N 1
ATOM 737 C CA . PRO A 1 95 ? -9.014 9.767 2.381 1.00 90.06 95 PRO A CA 1
ATOM 738 C C . PRO A 1 95 ? -9.957 8.562 2.191 1.00 90.06 95 PRO A C 1
ATOM 740 O O . PRO A 1 95 ? -10.631 8.150 3.137 1.00 90.06 95 PRO A O 1
ATOM 743 N N . GLU A 1 96 ? -9.974 7.957 1.002 1.00 92.94 96 GLU A N 1
ATOM 744 C CA . GLU A 1 96 ? -10.759 6.765 0.664 1.00 92.94 96 GLU A CA 1
ATOM 745 C C . GLU A 1 96 ? -10.032 5.442 0.958 1.00 92.94 96 GLU A C 1
ATOM 747 O O . GLU A 1 96 ? -10.590 4.373 0.716 1.00 92.94 96 GLU A O 1
ATOM 752 N N . LEU A 1 97 ? -8.802 5.487 1.483 1.00 95.00 97 LEU A N 1
ATOM 753 C CA . LEU A 1 97 ? -7.987 4.296 1.710 1.00 95.00 97 LEU A CA 1
ATOM 754 C C . LEU A 1 97 ? -8.676 3.331 2.681 1.00 95.00 97 LEU A C 1
ATOM 756 O O . LEU A 1 97 ? -8.862 3.627 3.861 1.00 95.00 97 LEU A O 1
ATOM 760 N N . GLU A 1 98 ? -8.992 2.136 2.198 1.00 96.56 98 GLU A N 1
ATOM 761 C CA . GLU A 1 98 ? -9.506 1.038 3.011 1.00 96.56 98 GLU A CA 1
ATOM 762 C C . GLU A 1 98 ? -8.353 0.270 3.651 1.00 96.56 98 GLU A C 1
ATOM 764 O O . GLU A 1 98 ? -8.332 0.065 4.867 1.00 96.56 98 GLU A O 1
ATOM 769 N N . GLN A 1 99 ? -7.379 -0.136 2.833 1.00 97.00 99 GLN A N 1
ATOM 770 C CA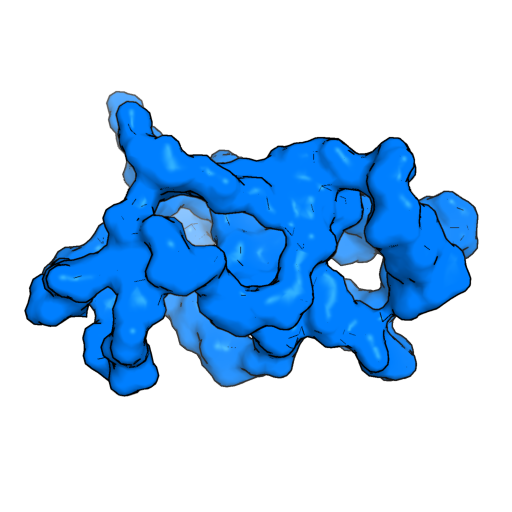 . GLN A 1 99 ? -6.287 -1.011 3.235 1.00 97.00 99 GLN A CA 1
ATOM 771 C C . GLN A 1 99 ? -4.937 -0.464 2.775 1.00 97.00 99 GLN A C 1
ATOM 773 O O . GLN A 1 99 ? -4.635 -0.427 1.581 1.00 97.00 99 GLN A O 1
ATOM 778 N N . MET A 1 100 ? -4.073 -0.158 3.742 1.00 96.69 100 MET A N 1
ATOM 779 C CA . MET A 1 100 ? -2.643 -0.016 3.491 1.00 96.69 100 MET A CA 1
ATOM 780 C C . MET A 1 100 ? -1.920 -1.355 3.678 1.00 96.69 100 MET A C 1
ATOM 782 O O . MET A 1 100 ? -2.212 -2.104 4.617 1.00 96.69 100 MET A O 1
ATOM 786 N N . THR A 1 101 ? -0.962 -1.649 2.803 1.00 97.38 101 THR A N 1
ATOM 787 C CA . THR A 1 101 ? -0.052 -2.794 2.930 1.00 97.38 101 THR A CA 1
ATOM 788 C C . THR A 1 101 ? 1.397 -2.318 2.912 1.00 97.38 101 THR A C 1
ATOM 790 O O . THR A 1 101 ? 1.801 -1.567 2.033 1.00 97.38 101 THR A O 1
ATOM 793 N N . VAL A 1 102 ? 2.204 -2.777 3.860 1.00 95.88 102 VAL A N 1
ATOM 794 C CA . VAL A 1 102 ? 3.662 -2.707 3.767 1.00 95.88 102 VAL A CA 1
ATOM 795 C C . VAL A 1 102 ? 4.145 -4.018 3.166 1.00 95.88 102 VAL A C 1
ATOM 797 O O . VAL A 1 102 ? 3.798 -5.089 3.663 1.00 95.88 102 VAL A O 1
ATOM 800 N N . PHE A 1 103 ? 4.914 -3.955 2.085 1.00 95.81 103 PHE A N 1
ATOM 801 C CA . PHE A 1 103 ? 5.472 -5.147 1.469 1.00 95.81 103 PHE A CA 1
ATOM 802 C C . PHE A 1 103 ? 6.967 -5.308 1.750 1.00 95.81 103 PHE A C 1
ATOM 804 O O . PHE A 1 103 ? 7.743 -4.352 1.792 1.00 95.81 103 PHE A O 1
ATOM 811 N N . MET A 1 104 ? 7.359 -6.564 1.910 1.00 92.25 104 MET A N 1
ATOM 812 C CA . MET A 1 104 ? 8.709 -7.015 2.200 1.00 92.25 104 MET A CA 1
ATOM 813 C C . MET A 1 104 ? 9.477 -7.201 0.886 1.00 92.25 104 MET A C 1
ATOM 815 O O . MET A 1 104 ? 9.605 -8.316 0.384 1.00 92.25 104 MET A O 1
ATOM 819 N N . TYR A 1 105 ? 9.918 -6.091 0.294 1.00 88.94 105 TYR A N 1
ATOM 820 C CA . TYR A 1 105 ? 10.783 -6.046 -0.889 1.00 88.94 105 TYR A CA 1
ATOM 821 C C . TYR A 1 105 ? 11.558 -4.723 -0.871 1.00 88.94 105 TYR A C 1
ATOM 823 O O . TYR A 1 105 ? 10.957 -3.646 -0.920 1.00 88.94 105 TYR A O 1
ATOM 831 N N . ASP A 1 106 ? 12.881 -4.814 -0.743 1.00 77.94 106 ASP A N 1
ATOM 832 C CA . ASP A 1 106 ? 13.752 -3.657 -0.491 1.00 77.94 106 ASP A CA 1
ATOM 833 C C . ASP A 1 106 ? 14.358 -3.055 -1.768 1.00 77.94 106 ASP A C 1
ATOM 835 O O . ASP A 1 106 ? 14.967 -1.986 -1.716 1.00 77.94 106 ASP A O 1
ATOM 839 N N . GLU A 1 107 ? 14.190 -3.707 -2.922 1.00 84.19 107 GLU A N 1
ATOM 840 C CA . GLU A 1 107 ? 14.727 -3.193 -4.182 1.00 84.19 107 GLU A CA 1
ATOM 841 C C . GLU A 1 107 ? 13.847 -2.067 -4.745 1.00 84.19 107 GLU A C 1
ATOM 843 O O . GLU A 1 107 ? 12.614 -2.068 -4.646 1.00 84.19 107 GLU A O 1
ATOM 848 N N . LYS A 1 108 ? 14.496 -1.082 -5.374 1.00 83.38 108 LYS A N 1
ATOM 849 C CA . LYS A 1 108 ? 13.826 0.081 -5.988 1.00 83.38 108 LYS A CA 1
ATOM 850 C C . LYS A 1 108 ? 13.228 -0.227 -7.359 1.00 83.38 108 LYS A C 1
ATOM 852 O O . LYS A 1 108 ? 12.396 0.534 -7.845 1.00 83.38 108 LYS A O 1
ATOM 857 N N . MET A 1 109 ? 13.666 -1.324 -7.966 1.00 83.88 109 MET A N 1
ATOM 858 C CA . MET A 1 109 ? 13.243 -1.803 -9.275 1.00 83.88 109 MET A CA 1
ATOM 859 C C . MET A 1 109 ? 12.778 -3.252 -9.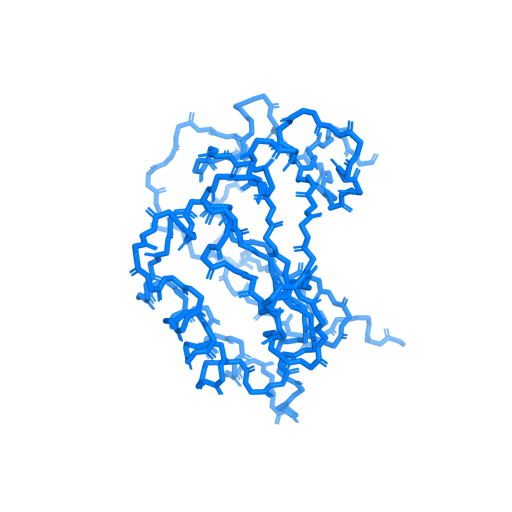143 1.00 83.88 109 MET A C 1
ATOM 861 O O . MET A 1 109 ? 13.227 -3.929 -8.219 1.00 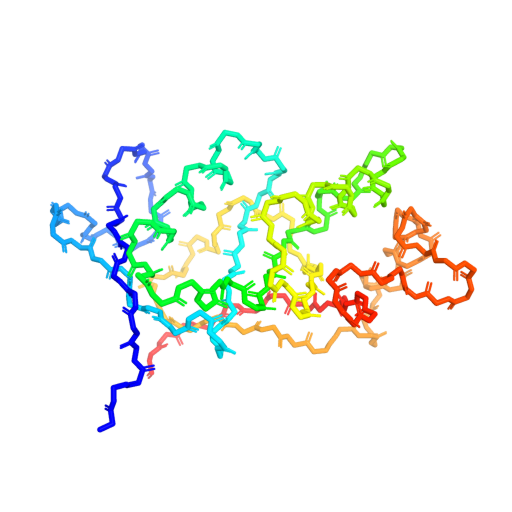83.88 109 MET A O 1
ATOM 865 N N . PRO A 1 110 ? 11.910 -3.743 -10.044 1.00 84.44 110 PRO A N 1
ATOM 866 C CA . PRO A 1 110 ? 11.647 -5.172 -10.158 1.00 84.44 110 PRO A CA 1
ATOM 867 C C . PRO A 1 110 ? 12.939 -5.975 -10.397 1.00 84.44 110 PRO A C 1
ATOM 869 O O . PRO A 1 110 ? 13.954 -5.392 -10.796 1.00 84.44 110 PRO A O 1
ATOM 872 N N . PRO A 1 111 ? 12.913 -7.310 -10.220 1.00 85.69 111 PRO A N 1
ATOM 873 C CA . PRO A 1 111 ? 14.056 -8.160 -10.540 1.00 85.69 111 PRO A CA 1
ATOM 874 C C . PRO A 1 111 ? 14.556 -7.908 -11.970 1.00 85.69 111 PRO A C 1
ATOM 876 O O . PRO A 1 111 ? 13.751 -7.743 -12.885 1.00 85.69 111 PRO A O 1
ATOM 879 N N . ALA A 1 112 ? 15.875 -7.869 -12.171 1.00 82.75 112 ALA A N 1
ATOM 880 C CA . ALA A 1 112 ? 16.476 -7.503 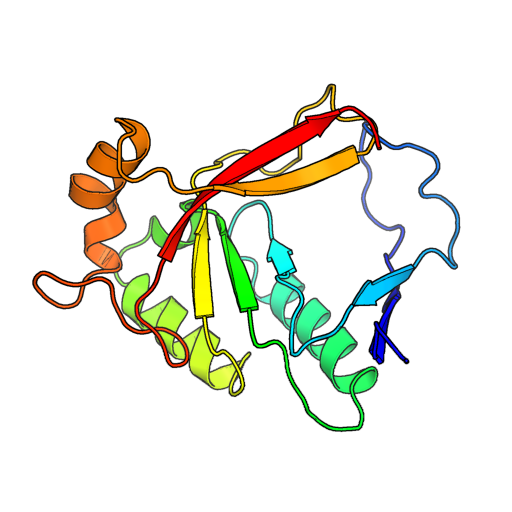-13.460 1.00 82.75 112 ALA A CA 1
ATOM 881 C C . ALA A 1 112 ? 16.117 -8.469 -14.606 1.00 82.75 112 ALA A C 1
ATOM 883 O O . ALA A 1 112 ? 16.165 -8.097 -15.777 1.00 82.75 112 ALA A O 1
ATOM 884 N N . ASP A 1 113 ? 15.762 -9.708 -14.271 1.00 80.38 113 ASP A N 1
ATOM 885 C CA . ASP A 1 113 ? 15.286 -10.737 -15.192 1.00 80.38 113 ASP A CA 1
ATOM 886 C C . ASP A 1 113 ? 13.775 -10.652 -15.476 1.00 80.38 113 ASP A C 1
ATOM 888 O O . ASP A 1 113 ? 13.289 -11.287 -16.416 1.00 80.38 113 ASP A O 1
ATOM 892 N N . TRP A 1 114 ? 13.028 -9.820 -14.741 1.00 82.38 114 TRP A N 1
ATOM 893 C CA . TRP A 1 114 ? 11.585 -9.669 -14.905 1.00 82.38 114 TRP A CA 1
ATOM 894 C C . TRP A 1 114 ? 11.230 -8.826 -16.138 1.00 82.38 114 TRP A C 1
ATOM 896 O O . TRP A 1 114 ? 11.002 -7.621 -16.067 1.00 82.38 114 TRP A O 1
ATOM 906 N N . ALA A 1 115 ? 11.131 -9.481 -17.293 1.00 70.50 115 ALA A N 1
ATOM 907 C CA . ALA A 1 115 ? 10.782 -8.870 -18.580 1.00 70.50 115 ALA A CA 1
ATOM 908 C C . ALA A 1 115 ? 9.260 -8.753 -18.831 1.00 70.50 115 ALA A C 1
ATOM 910 O O . ALA A 1 115 ? 8.793 -8.897 -19.961 1.00 70.50 115 ALA A O 1
ATOM 911 N N . GLY A 1 116 ? 8.480 -8.503 -17.778 1.00 67.62 116 GLY A N 1
ATOM 912 C CA . GLY A 1 116 ? 7.018 -8.499 -17.823 1.00 67.62 116 GLY A CA 1
ATOM 913 C C . GLY A 1 116 ? 6.387 -9.818 -17.361 1.00 67.62 116 GLY A C 1
ATOM 914 O O . GLY A 1 116 ? 6.970 -10.900 -17.451 1.00 67.62 116 GLY A O 1
ATOM 915 N N . GLY A 1 117 ? 5.181 -9.708 -16.808 1.00 75.94 117 GLY A N 1
ATOM 916 C CA . GLY A 1 117 ? 4.452 -10.806 -16.179 1.00 75.94 117 GLY A CA 1
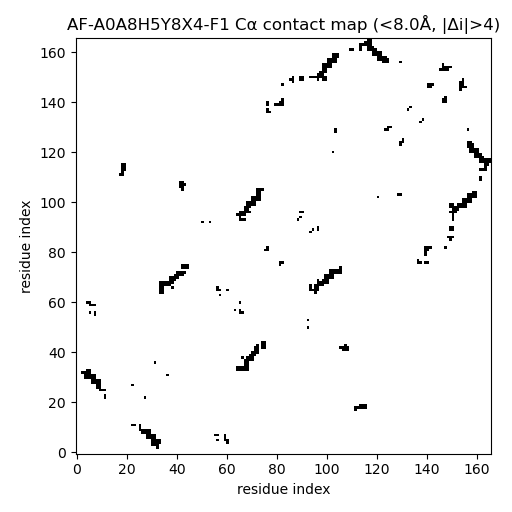ATOM 917 C C . GLY A 1 117 ? 3.547 -10.285 -15.067 1.00 75.94 117 GLY A C 1
ATOM 918 O O . GLY A 1 117 ? 3.088 -9.143 -15.119 1.00 75.94 117 GLY A O 1
ATOM 919 N N . THR A 1 118 ? 3.315 -11.103 -14.043 1.00 83.25 118 THR A N 1
ATOM 920 C CA . THR A 1 118 ? 2.446 -10.748 -12.911 1.00 83.25 118 THR A CA 1
ATOM 921 C C . THR A 1 118 ? 3.243 -10.448 -11.646 1.00 83.25 118 THR A C 1
ATOM 923 O O . THR A 1 118 ? 4.339 -10.971 -11.431 1.00 83.25 118 THR A O 1
ATOM 926 N N . CYS A 1 119 ? 2.678 -9.604 -10.785 1.00 87.31 119 CYS A N 1
ATOM 927 C CA . CYS A 1 119 ? 3.140 -9.425 -9.417 1.00 87.31 119 CYS A CA 1
ATOM 928 C C . CYS A 1 119 ? 1.978 -9.629 -8.443 1.00 87.31 119 CYS A C 1
ATOM 930 O O . CYS A 1 119 ? 0.818 -9.390 -8.775 1.00 87.31 119 CYS A O 1
ATOM 932 N N . GLU A 1 120 ? 2.282 -10.113 -7.244 1.00 91.50 120 GLU A N 1
ATOM 933 C CA . GLU A 1 120 ? 1.270 -10.405 -6.232 1.00 91.50 120 GLU A CA 1
ATOM 934 C C . GLU A 1 120 ? 1.795 -10.156 -4.819 1.00 91.50 120 GLU A C 1
ATOM 936 O O . GLU A 1 120 ? 2.980 -10.339 -4.528 1.00 91.50 120 GLU A O 1
ATOM 941 N N . LEU A 1 121 ? 0.883 -9.770 -3.928 1.00 94.38 121 LEU A N 1
ATOM 942 C CA . LEU A 1 121 ? 1.136 -9.660 -2.497 1.00 94.38 121 LEU A CA 1
ATOM 943 C C . LEU A 1 121 ? 0.728 -10.971 -1.824 1.00 94.38 121 LEU A C 1
ATOM 945 O O . LEU A 1 121 ? -0.449 -11.334 -1.836 1.00 94.38 121 LEU A O 1
ATOM 949 N N . ARG A 1 122 ? 1.682 -11.668 -1.206 1.00 95.56 122 ARG A N 1
ATOM 950 C CA . ARG A 1 122 ? 1.433 -12.929 -0.492 1.00 95.56 122 ARG A CA 1
ATOM 951 C C . ARG A 1 122 ? 1.621 -12.791 1.005 1.00 95.56 122 ARG A C 1
ATOM 953 O O . ARG A 1 122 ? 2.399 -11.960 1.466 1.00 95.56 122 ARG A O 1
ATOM 960 N N . ASP A 1 123 ? 0.906 -13.623 1.759 1.00 95.75 123 ASP A N 1
ATOM 961 C CA . ASP A 1 123 ? 1.160 -13.725 3.192 1.00 95.75 123 ASP A CA 1
ATOM 962 C C . ASP A 1 123 ? 2.614 -14.140 3.427 1.00 95.75 123 ASP A C 1
ATOM 964 O O . ASP A 1 123 ? 3.104 -15.103 2.835 1.00 95.75 123 ASP A O 1
ATOM 968 N N . CYS A 1 124 ? 3.287 -13.399 4.299 1.00 95.44 124 CYS A N 1
ATOM 969 C CA . CYS A 1 124 ? 4.680 -13.633 4.651 1.00 95.44 124 CYS A CA 1
ATOM 970 C C . CYS A 1 124 ? 4.875 -13.820 6.155 1.00 95.44 124 CYS A C 1
ATOM 972 O O . CYS A 1 124 ? 6.015 -13.825 6.618 1.00 95.44 124 CYS A O 1
ATOM 974 N N . SER A 1 125 ? 3.789 -13.974 6.922 1.00 93.75 125 SER A N 1
ATOM 975 C CA . SER A 1 125 ? 3.806 -14.058 8.390 1.00 93.75 125 SER A CA 1
ATOM 976 C C . SER A 1 125 ? 4.721 -15.168 8.934 1.00 93.75 125 SER A C 1
ATOM 978 O O . SER A 1 125 ? 5.297 -15.052 10.016 1.00 93.75 125 SER A O 1
ATOM 980 N N . HIS A 1 126 ? 4.908 -16.228 8.149 1.00 93.94 126 HIS A N 1
ATOM 981 C CA . HIS A 1 126 ? 5.742 -17.385 8.461 1.00 93.94 126 HIS A CA 1
ATOM 982 C C . HIS A 1 126 ? 7.244 -17.164 8.198 1.00 93.94 126 HIS A C 1
ATOM 984 O O . HIS A 1 126 ? 8.073 -17.942 8.672 1.00 93.94 126 HIS A O 1
ATOM 990 N N . THR A 1 127 ? 7.615 -16.119 7.455 1.00 93.56 127 THR A N 1
ATOM 991 C CA . THR A 1 127 ? 8.998 -15.879 7.020 1.00 93.56 127 THR A CA 1
ATOM 992 C C . THR A 1 127 ? 9.849 -15.235 8.117 1.00 93.56 127 THR A C 1
ATOM 994 O O . THR A 1 127 ? 9.376 -14.425 8.918 1.00 93.56 127 THR A O 1
ATOM 997 N N . ASP A 1 128 ? 11.151 -15.525 8.130 1.00 93.12 128 ASP A N 1
ATOM 998 C CA . ASP A 1 128 ? 12.078 -14.862 9.058 1.00 93.12 128 ASP A CA 1
ATOM 999 C C . ASP A 1 128 ? 12.293 -13.387 8.722 1.00 93.12 128 ASP A C 1
ATOM 1001 O O . ASP A 1 128 ? 12.713 -12.609 9.582 1.00 93.12 128 ASP A O 1
ATOM 1005 N N . TYR A 1 129 ? 12.010 -12.983 7.481 1.00 89.50 129 TYR A N 1
ATOM 1006 C CA . TYR A 1 129 ? 12.048 -11.576 7.120 1.00 89.50 129 TYR A CA 1
ATOM 1007 C C . TYR A 1 129 ? 10.916 -10.805 7.817 1.00 89.50 129 TYR A C 1
ATOM 1009 O O . TYR A 1 129 ? 11.184 -9.812 8.496 1.00 89.50 129 TYR A O 1
ATOM 1017 N N . TYR A 1 130 ? 9.685 -11.326 7.780 1.00 94.00 130 TYR A N 1
ATOM 1018 C CA . TYR A 1 130 ? 8.567 -10.763 8.540 1.00 94.00 130 TYR A CA 1
ATOM 1019 C C . TYR A 1 130 ? 8.861 -10.690 10.042 1.00 94.00 130 TYR A C 1
ATOM 1021 O O . TYR A 1 130 ? 8.672 -9.636 10.645 1.00 94.00 130 TYR A O 1
ATOM 1029 N N . LYS A 1 131 ? 9.367 -11.772 10.654 1.00 94.31 131 LYS A N 1
ATOM 1030 C CA . LYS A 1 131 ? 9.679 -11.785 12.097 1.00 94.31 131 LYS A CA 1
ATOM 1031 C C . LYS A 1 131 ? 10.683 -10.691 12.467 1.00 94.31 131 LYS A C 1
ATOM 1033 O O . LYS A 1 131 ? 10.453 -9.948 13.419 1.00 94.31 131 LYS A O 1
ATOM 1038 N N . ARG A 1 132 ? 11.766 -10.556 11.690 1.00 93.44 132 ARG A N 1
ATOM 1039 C CA . ARG A 1 132 ? 12.787 -9.515 11.895 1.00 93.44 132 ARG A CA 1
ATOM 1040 C C . ARG A 1 132 ? 12.216 -8.112 11.739 1.00 93.44 132 ARG A C 1
ATOM 1042 O O . ARG A 1 132 ? 12.516 -7.244 12.554 1.00 93.44 132 ARG A O 1
ATOM 1049 N N . TYR A 1 133 ? 11.372 -7.894 10.735 1.00 94.06 133 TYR A N 1
ATOM 1050 C CA . TYR A 1 133 ? 10.688 -6.618 10.562 1.00 94.06 133 TYR A CA 1
ATOM 1051 C C . TYR A 1 133 ? 9.774 -6.303 11.746 1.00 94.06 133 TYR A C 1
ATOM 1053 O O . TYR A 1 133 ? 9.908 -5.241 12.350 1.00 94.06 133 TYR A O 1
ATOM 1061 N N . ALA A 1 134 ? 8.905 -7.242 12.126 1.00 94.00 134 ALA A N 1
ATOM 1062 C CA . ALA A 1 134 ? 7.939 -7.070 13.203 1.00 94.00 134 ALA A CA 1
ATOM 1063 C C . ALA A 1 134 ? 8.601 -6.816 14.565 1.00 94.00 134 ALA A C 1
ATOM 1065 O O . ALA A 1 134 ? 8.108 -5.986 15.319 1.00 94.00 134 ALA A O 1
ATOM 1066 N N . MET A 1 135 ? 9.718 -7.483 14.877 1.00 92.81 135 MET A N 1
ATOM 1067 C CA . MET A 1 135 ? 10.481 -7.255 16.116 1.00 92.81 135 MET A CA 1
ATOM 1068 C C . MET A 1 135 ? 11.365 -6.001 16.061 1.00 92.81 135 MET A C 1
ATOM 1070 O O . MET A 1 135 ? 11.745 -5.470 17.098 1.00 92.81 135 MET A O 1
ATOM 1074 N N . GLY A 1 136 ? 11.719 -5.549 14.858 1.00 92.38 136 GLY A N 1
ATOM 1075 C CA . GLY A 1 136 ? 12.596 -4.409 14.624 1.00 92.38 136 GLY A CA 1
ATOM 1076 C C . GLY A 1 136 ? 11.825 -3.158 14.216 1.00 92.38 136 GLY A C 1
ATOM 1077 O O . GLY A 1 136 ? 11.037 -2.601 14.975 1.00 92.38 136 GLY A O 1
ATOM 1078 N N . ARG A 1 137 ? 12.081 -2.677 12.996 1.00 87.56 137 ARG A N 1
ATOM 1079 C CA . ARG A 1 137 ? 11.555 -1.392 12.502 1.00 87.56 137 ARG A CA 1
ATOM 1080 C C . ARG A 1 137 ? 10.029 -1.346 12.405 1.00 87.56 137 ARG A C 1
ATOM 1082 O O . ARG A 1 137 ? 9.457 -0.278 12.598 1.00 87.56 137 ARG A O 1
ATOM 1089 N N . GLY A 1 138 ? 9.374 -2.489 12.214 1.00 92.50 138 GLY A N 1
ATOM 1090 C CA . GLY A 1 138 ? 7.917 -2.607 12.228 1.00 92.50 138 GLY A CA 1
ATOM 1091 C C . GLY A 1 138 ? 7.273 -2.188 13.552 1.00 92.50 138 GLY A C 1
ATOM 1092 O O . GLY A 1 138 ? 6.088 -1.883 13.562 1.00 92.50 138 GLY A O 1
ATOM 1093 N N . GLN A 1 139 ? 8.032 -2.077 14.649 1.00 93.62 139 GLN A N 1
ATOM 1094 C CA . GLN A 1 139 ? 7.536 -1.504 15.906 1.00 93.62 139 GLN A CA 1
ATOM 1095 C C . GLN A 1 139 ? 7.061 -0.052 15.756 1.00 93.62 139 GLN A C 1
ATOM 1097 O O . GLN A 1 139 ? 6.158 0.367 16.468 1.00 93.62 139 GLN A O 1
ATOM 1102 N N . GLN A 1 140 ? 7.597 0.707 14.790 1.00 93.44 140 GLN A N 1
ATOM 1103 C CA . GLN A 1 140 ? 7.092 2.051 14.472 1.00 93.44 140 GLN A CA 1
ATOM 1104 C C . GLN A 1 140 ? 5.687 2.034 13.850 1.00 93.44 140 GLN A C 1
ATOM 1106 O O . GLN A 1 140 ? 5.065 3.083 13.743 1.00 93.44 140 GLN A O 1
ATOM 1111 N N . MET A 1 141 ? 5.212 0.862 13.422 1.00 95.50 141 MET A N 1
ATOM 1112 C CA . MET A 1 141 ? 3.917 0.645 12.777 1.00 95.50 141 MET A CA 1
ATOM 1113 C C . MET A 1 141 ? 2.943 -0.123 13.686 1.00 95.50 141 MET A C 1
ATOM 1115 O O . MET A 1 141 ? 1.983 -0.723 13.196 1.00 95.50 141 MET A O 1
ATOM 1119 N N . ARG A 1 142 ? 3.196 -0.159 15.000 1.00 94.94 142 ARG A N 1
ATOM 1120 C CA . ARG A 1 142 ? 2.383 -0.868 15.997 1.00 94.94 142 ARG A CA 1
ATOM 1121 C C . ARG A 1 142 ? 1.611 0.106 16.888 1.00 94.94 142 ARG A C 1
ATOM 1123 O O . ARG A 1 142 ? 2.173 1.086 17.360 1.00 94.94 142 ARG A O 1
ATOM 1130 N N . ASP A 1 143 ? 0.351 -0.223 17.165 1.00 93.94 143 ASP A N 1
ATOM 1131 C CA . ASP A 1 143 ? -0.447 0.355 18.252 1.00 93.94 143 ASP A CA 1
ATOM 1132 C C . ASP A 1 143 ? -0.613 -0.735 19.326 1.00 93.94 143 ASP A C 1
ATOM 1134 O O . ASP A 1 143 ? -1.508 -1.584 19.251 1.00 93.94 143 ASP A O 1
ATOM 1138 N N . GLY A 1 144 ? 0.305 -0.766 20.297 1.00 91.25 144 GLY A N 1
ATOM 1139 C CA . GLY A 1 144 ? 0.398 -1.868 21.260 1.00 91.25 144 GLY A CA 1
ATOM 1140 C C . GLY A 1 144 ? 0.696 -3.202 20.564 1.00 91.25 144 GLY A C 1
ATOM 1141 O O . GLY A 1 144 ? 1.626 -3.303 19.765 1.00 91.25 144 GLY A O 1
ATOM 1142 N N . ASP A 1 145 ? -0.118 -4.226 20.827 1.00 90.69 145 ASP A N 1
ATOM 1143 C CA . ASP A 1 145 ? 0.078 -5.575 20.272 1.00 90.69 145 ASP A CA 1
ATOM 1144 C C . ASP A 1 145 ? -0.426 -5.740 18.832 1.00 90.69 145 ASP A C 1
ATOM 1146 O O . ASP A 1 145 ? -0.273 -6.807 18.232 1.00 90.69 145 ASP A O 1
ATOM 1150 N N . LYS A 1 146 ? -1.016 -4.697 18.242 1.00 95.62 146 LYS A N 1
ATOM 1151 C CA . LYS A 1 146 ? -1.627 -4.742 16.911 1.00 95.62 146 LYS A CA 1
ATOM 1152 C C . LYS A 1 146 ? -0.891 -3.866 15.916 1.00 95.62 146 LYS A C 1
ATOM 1154 O O . LYS A 1 146 ? -0.208 -2.914 16.286 1.00 95.62 146 LYS A O 1
ATOM 1159 N N . TRP A 1 147 ? -1.035 -4.191 14.637 1.00 96.56 147 TRP A N 1
ATOM 1160 C CA . TRP A 1 147 ? -0.610 -3.285 13.580 1.00 96.56 147 TRP A CA 1
ATOM 1161 C C . TRP A 1 147 ? -1.477 -2.024 13.598 1.00 96.56 147 TRP A C 1
ATOM 1163 O O . TRP A 1 147 ? -2.686 -2.096 13.821 1.00 96.56 147 TRP A O 1
ATOM 1173 N N . MET A 1 148 ? -0.855 -0.870 13.365 1.00 96.56 148 MET A N 1
ATOM 1174 C CA . MET A 1 148 ? -1.553 0.409 13.285 1.00 96.56 148 MET A CA 1
ATOM 1175 C C . MET A 1 148 ? -2.651 0.357 12.226 1.00 96.56 148 MET A C 1
ATOM 1177 O O . MET A 1 148 ? -2.466 -0.187 11.137 1.00 96.56 148 MET A O 1
ATOM 1181 N N . VAL A 1 149 ? -3.782 0.997 12.513 1.00 96.56 149 VAL A N 1
ATOM 1182 C CA . VAL A 1 149 ? -4.805 1.254 11.494 1.00 96.56 149 VAL A CA 1
ATOM 1183 C C . VAL A 1 149 ? -4.358 2.443 10.643 1.00 96.56 149 VAL A C 1
ATOM 1185 O O . VAL A 1 149 ? -4.115 3.537 11.169 1.00 96.56 149 VAL A O 1
ATOM 1188 N N . ILE A 1 150 ? -4.225 2.216 9.332 1.00 95.06 150 ILE A N 1
ATOM 1189 C CA . ILE A 1 150 ? -3.935 3.241 8.322 1.00 95.06 150 ILE A CA 1
ATOM 1190 C C . ILE A 1 150 ? -4.919 3.049 7.167 1.00 95.06 150 ILE A C 1
ATOM 1192 O O . ILE A 1 150 ? -4.933 2.001 6.520 1.00 95.06 150 ILE A O 1
ATOM 1196 N N . GLY A 1 151 ? -5.759 4.060 6.936 1.00 94.19 151 GLY A N 1
ATOM 1197 C CA . GLY A 1 151 ? -6.999 3.903 6.180 1.00 94.19 151 GLY A CA 1
ATOM 1198 C C . GLY A 1 151 ? -8.136 3.489 7.114 1.00 94.19 151 GLY A C 1
ATOM 1199 O O . GLY A 1 151 ? -8.354 4.144 8.136 1.00 94.19 151 GLY A O 1
ATOM 1200 N N . ARG A 1 152 ? -8.835 2.393 6.798 1.00 95.88 152 ARG A N 1
ATOM 1201 C CA . ARG A 1 152 ? -9.943 1.866 7.621 1.00 95.88 152 ARG A CA 1
ATOM 1202 C C . ARG A 1 152 ? -9.656 0.516 8.278 1.00 95.88 152 ARG A C 1
ATOM 1204 O O . ARG A 1 152 ? -10.394 0.114 9.175 1.00 95.88 152 ARG A O 1
ATOM 1211 N N . LYS A 1 153 ? -8.596 -0.181 7.861 1.00 97.00 153 LYS A N 1
ATOM 1212 C CA . LYS A 1 153 ? -8.213 -1.511 8.362 1.00 97.00 153 LYS A CA 1
ATOM 1213 C C . LYS A 1 153 ? -6.821 -1.508 8.994 1.00 97.00 153 LYS A C 1
ATOM 1215 O O . LYS A 1 153 ? -6.009 -0.619 8.736 1.00 97.00 153 LYS A O 1
ATOM 1220 N N . GLU A 1 154 ? -6.557 -2.515 9.830 1.00 97.25 154 GLU A N 1
ATOM 1221 C CA . GLU A 1 154 ? -5.212 -2.773 10.362 1.00 97.25 154 GLU A CA 1
ATOM 1222 C C . GLU A 1 154 ? -4.223 -2.945 9.197 1.00 97.25 154 GLU A C 1
ATOM 1224 O O . GLU A 1 154 ? -4.537 -3.597 8.193 1.00 97.25 154 GLU A O 1
ATOM 1229 N N . LEU A 1 155 ? -3.039 -2.339 9.315 1.00 96.81 155 LEU A N 1
ATOM 1230 C CA . LEU A 1 155 ? -1.972 -2.457 8.327 1.00 96.81 155 LEU A CA 1
ATOM 1231 C C . LEU A 1 155 ? -1.643 -3.935 8.083 1.00 96.81 155 LEU A C 1
ATOM 1233 O O . LEU A 1 155 ? -1.465 -4.719 9.017 1.00 96.81 155 LEU A O 1
ATOM 1237 N N . ARG A 1 156 ? -1.511 -4.306 6.809 1.00 97.38 156 ARG A N 1
ATOM 1238 C CA . ARG A 1 156 ? -1.023 -5.631 6.417 1.00 97.38 156 ARG A CA 1
ATOM 1239 C C . ARG A 1 156 ? 0.466 -5.580 6.137 1.00 97.38 156 ARG A C 1
ATOM 1241 O O . ARG A 1 156 ? 0.948 -4.621 5.544 1.00 97.38 156 ARG A O 1
ATOM 1248 N N . VAL A 1 157 ? 1.169 -6.645 6.501 1.00 96.81 157 VAL A N 1
ATOM 1249 C CA . VAL A 1 157 ? 2.555 -6.868 6.088 1.00 96.81 157 VAL A CA 1
ATOM 1250 C C . VAL A 1 157 ? 2.585 -8.111 5.215 1.00 96.81 157 VAL A C 1
ATOM 1252 O O . VAL A 1 157 ? 2.133 -9.172 5.640 1.00 96.81 157 VAL A O 1
ATOM 1255 N N . MET A 1 158 ? 3.045 -7.957 3.981 1.00 97.38 158 MET A N 1
ATOM 1256 C CA . MET A 1 158 ? 2.977 -8.984 2.938 1.00 97.38 158 MET A CA 1
ATOM 1257 C C . MET A 1 158 ? 4.323 -9.081 2.221 1.00 97.38 158 MET A C 1
ATOM 1259 O O . MET A 1 158 ? 5.149 -8.188 2.323 1.00 97.38 158 MET A O 1
ATOM 1263 N N . GLU A 1 159 ? 4.557 -10.127 1.447 1.00 95.12 159 GLU A N 1
ATOM 1264 C CA . GLU A 1 159 ? 5.696 -10.194 0.532 1.00 95.12 159 GLU A CA 1
ATOM 1265 C C . GLU A 1 159 ? 5.243 -9.848 -0.885 1.00 95.12 159 GLU A C 1
ATOM 1267 O O . GLU A 1 159 ? 4.205 -10.336 -1.334 1.00 95.12 159 GLU A O 1
ATOM 1272 N N . LEU A 1 160 ? 6.022 -9.029 -1.596 1.00 94.50 160 LEU A N 1
ATOM 1273 C CA . LEU A 1 160 ? 5.809 -8.781 -3.019 1.00 94.50 160 LEU A CA 1
ATOM 1274 C C . LEU A 1 160 ? 6.574 -9.831 -3.827 1.00 94.50 160 LEU A C 1
ATOM 1276 O O . LEU A 1 160 ? 7.800 -9.915 -3.756 1.00 94.50 160 LEU A O 1
ATOM 1280 N N . LYS A 1 161 ? 5.849 -10.636 -4.604 1.00 91.56 161 LYS A N 1
ATOM 1281 C CA . LYS A 1 161 ? 6.430 -11.637 -5.501 1.00 91.56 161 LYS A CA 1
ATOM 1282 C C . LYS A 1 161 ? 6.226 -11.232 -6.950 1.00 91.56 161 LYS A C 1
ATOM 1284 O O . LYS A 1 161 ? 5.118 -10.883 -7.346 1.00 91.56 161 LYS A O 1
ATOM 1289 N N . PHE A 1 162 ? 7.287 -11.364 -7.736 1.00 90.06 162 PHE A N 1
ATOM 1290 C CA . PHE A 1 162 ? 7.259 -11.236 -9.188 1.00 90.06 162 PHE A CA 1
ATOM 1291 C C . PHE A 1 162 ? 7.250 -12.629 -9.814 1.00 90.06 162 PHE A C 1
ATOM 1293 O O . PHE A 1 162 ? 7.935 -13.540 -9.341 1.00 90.06 162 PHE A O 1
ATOM 1300 N N . ARG A 1 163 ? 6.457 -12.800 -10.867 1.00 86.25 163 ARG A N 1
ATOM 1301 C CA . ARG A 1 163 ? 6.393 -14.018 -11.671 1.00 86.25 163 ARG A CA 1
ATOM 1302 C C . ARG A 1 163 ? 6.635 -13.669 -13.134 1.00 86.25 163 ARG A C 1
ATOM 1304 O O . ARG A 1 163 ? 6.120 -12.670 -13.638 1.00 86.25 163 ARG A O 1
ATOM 1311 N N . HIS A 1 164 ? 7.418 -14.514 -13.791 1.00 80.94 164 HIS A N 1
ATOM 1312 C CA . HIS A 1 164 ? 7.655 -14.454 -15.227 1.00 80.94 164 HIS A CA 1
ATOM 1313 C C . HIS A 1 164 ? 6.467 -15.055 -15.982 1.00 80.94 164 HIS A C 1
ATOM 1315 O O . HIS A 1 164 ? 5.909 -16.061 -15.541 1.00 80.94 164 HIS A O 1
ATOM 1321 N N . GLY A 1 165 ? 6.133 -14.473 -17.134 1.00 62.84 165 GLY A N 1
ATOM 1322 C CA . GLY A 1 165 ? 5.071 -14.973 -18.009 1.00 62.84 165 GLY A CA 1
ATOM 1323 C C . GLY A 1 165 ? 3.672 -14.448 -17.671 1.00 62.84 165 GLY A C 1
ATOM 1324 O O . GLY A 1 165 ? 3.446 -13.858 -16.609 1.00 62.84 165 GLY A O 1
ATOM 1325 N N . TRP A 1 166 ? 2.765 -14.642 -18.629 1.00 52.69 166 TRP A N 1
ATOM 1326 C CA . TRP A 1 166 ? 1.326 -14.380 -18.535 1.00 52.69 166 TRP A CA 1
ATOM 1327 C C . TRP A 1 166 ? 0.572 -15.697 -18.386 1.00 52.69 166 TRP A C 1
ATOM 1329 O O . TRP A 1 166 ? 0.949 -16.657 -19.099 1.00 52.69 166 TRP A O 1
#

Organism: NCBI:txid1567541

Solvent-accessible surface area (backbone atoms only — not comparable to full-atom values): 9536 Å² total; per-residue (Å²): 133,79,81,51,72,30,70,42,78,56,79,80,86,70,96,74,96,71,52,55,90,78,62,82,48,88,77,40,60,48,75,38,26,41,80,75,44,70,51,73,47,68,30,65,81,48,69,68,62,54,52,50,53,47,51,52,48,55,75,38,34,86,83,64,68,42,54,19,30,42,32,36,21,48,63,51,40,72,47,92,64,24,37,62,51,49,39,53,47,39,56,74,76,35,74,50,20,38,37,36,32,37,25,64,49,87,54,64,60,77,62,73,84,44,62,54,56,47,72,47,80,38,89,30,79,87,38,70,65,44,50,52,36,55,75,45,56,41,50,45,41,42,56,81,100,39,52,31,69,31,62,73,31,59,42,41,71,26,28,62,45,80,45,78,53,131

Secondary structure (DSSP, 8-state):
-----EEEE---------SS-----TT-EEEE-TTTPEEEE-SS--HHHHHHHHHHHHHH-TT-----EEEEEGGGG-STTHHHHHHHHHHHH-TT--EEEEES---SS--TT--SEEEEEEE-TTSHHHHHHHHTGGGGGEETTEEPB-BSSBPEEEEEEEEEB-